Protein AF-A0A2V9XNX3-F1 (afdb_monomer)

Mean predicted aligned error: 4.67 Å

pLDDT: mean 88.29, std 11.3, range [36.91, 97.62]

Foldseek 3Di:
DAQDPVVQVLCCVLVVVVVDDDDDDNALQVVLVCCQVPVDQEEEAEPDNDDPPVSVVSSCVSCVPHHYHYDDPCLVVDDSVVSSVVVVVVVVVSSVVVVPPDD

Structure (mmCIF, N/CA/C/O backbone):
data_AF-A0A2V9XNX3-F1
#
_entry.id   AF-A0A2V9XNX3-F1
#
loop_
_atom_site.group_PDB
_atom_site.id
_atom_site.type_symbol
_atom_site.label_atom_id
_atom_site.label_alt_id
_atom_site.label_comp_id
_atom_site.label_asym_id
_atom_site.label_entity_id
_atom_site.label_seq_id
_atom_site.pdbx_PDB_ins_code
_atom_site.Cartn_x
_atom_site.Cartn_y
_atom_site.Cartn_z
_atom_site.occupancy
_atom_site.B_iso_or_equiv
_atom_site.auth_seq_id
_atom_site.auth_comp_id
_atom_site.auth_asym_id
_atom_site.auth_atom_id
_atom_site.pdbx_PDB_model_num
ATOM 1 N N . MET A 1 1 ? -1.390 1.287 -3.966 1.00 88.62 1 MET A N 1
ATOM 2 C CA . MET A 1 1 ? -1.464 1.640 -5.395 1.00 88.62 1 MET A CA 1
ATOM 3 C C . MET A 1 1 ? -0.061 1.601 -5.942 1.00 88.62 1 MET A C 1
ATOM 5 O O . MET A 1 1 ? 0.805 2.189 -5.315 1.00 88.62 1 MET A O 1
ATOM 9 N N . ASP A 1 2 ? 0.161 0.914 -7.051 1.00 90.62 2 ASP A N 1
ATOM 10 C CA . ASP A 1 2 ? 1.453 0.814 -7.737 1.00 90.62 2 ASP A CA 1
ATOM 11 C C . ASP A 1 2 ? 1.181 0.417 -9.197 1.00 90.62 2 ASP A C 1
ATOM 13 O O . ASP A 1 2 ? 0.134 -0.166 -9.480 1.00 90.62 2 ASP A O 1
ATOM 17 N N . GLN A 1 3 ? 2.079 0.735 -10.125 1.00 89.12 3 GLN A N 1
ATOM 18 C CA . GLN A 1 3 ? 1.945 0.296 -11.517 1.00 89.12 3 GLN A CA 1
ATOM 19 C C . GLN A 1 3 ? 2.371 -1.164 -11.716 1.00 89.12 3 GLN A C 1
ATOM 21 O O . GLN A 1 3 ? 1.899 -1.817 -12.645 1.00 89.12 3 GLN A O 1
ATOM 26 N N . SER A 1 4 ? 3.248 -1.686 -10.857 1.00 91.44 4 SER A N 1
ATOM 27 C CA . SER A 1 4 ? 3.703 -3.069 -10.921 1.00 91.44 4 SER A CA 1
ATOM 28 C C . SER A 1 4 ? 2.643 -4.016 -10.362 1.00 91.44 4 SER A C 1
ATOM 30 O O . SER A 1 4 ? 2.308 -3.985 -9.175 1.00 91.44 4 SER A O 1
ATOM 32 N N . ALA A 1 5 ? 2.133 -4.898 -11.224 1.00 92.19 5 ALA A N 1
ATOM 33 C CA . ALA A 1 5 ? 1.194 -5.944 -10.830 1.00 92.19 5 ALA A CA 1
ATOM 34 C C . ALA A 1 5 ? 1.803 -6.899 -9.789 1.00 92.19 5 ALA A C 1
ATOM 36 O O . ALA A 1 5 ? 1.102 -7.308 -8.865 1.00 92.19 5 ALA A O 1
ATOM 37 N N . ASP A 1 6 ? 3.103 -7.188 -9.894 1.00 93.69 6 ASP A N 1
ATOM 38 C CA . ASP A 1 6 ? 3.818 -8.056 -8.955 1.00 93.69 6 ASP A CA 1
ATOM 39 C C . ASP A 1 6 ? 3.924 -7.412 -7.572 1.00 93.69 6 ASP A C 1
ATOM 41 O O . ASP A 1 6 ? 3.633 -8.057 -6.565 1.00 93.69 6 ASP A O 1
ATOM 45 N N . VAL A 1 7 ? 4.248 -6.113 -7.516 1.00 94.38 7 VAL A N 1
ATOM 46 C CA . VAL A 1 7 ? 4.258 -5.357 -6.254 1.00 94.38 7 VAL A CA 1
ATOM 47 C C . VAL A 1 7 ? 2.859 -5.344 -5.645 1.00 94.38 7 VAL A C 1
ATOM 49 O O . VAL A 1 7 ? 2.703 -5.637 -4.463 1.00 94.38 7 VAL A O 1
ATOM 52 N N . LEU A 1 8 ? 1.816 -5.071 -6.434 1.00 95.25 8 LEU A N 1
ATOM 53 C CA . LEU A 1 8 ? 0.440 -5.096 -5.933 1.00 95.25 8 LEU A CA 1
ATOM 54 C C . LEU A 1 8 ? 0.035 -6.474 -5.391 1.00 95.25 8 LEU A C 1
ATOM 56 O O . LEU A 1 8 ? -0.580 -6.546 -4.325 1.00 95.25 8 LEU A O 1
ATOM 60 N N . ALA A 1 9 ? 0.377 -7.555 -6.095 1.00 96.06 9 ALA A N 1
ATOM 61 C CA . ALA A 1 9 ? 0.089 -8.915 -5.656 1.00 96.06 9 ALA A CA 1
ATOM 62 C C . ALA A 1 9 ? 0.820 -9.239 -4.347 1.00 96.06 9 ALA A C 1
ATOM 64 O O . ALA A 1 9 ? 0.183 -9.668 -3.385 1.00 96.06 9 ALA A O 1
ATOM 65 N N . TYR A 1 10 ? 2.121 -8.948 -4.282 1.00 96.00 10 TYR A N 1
ATOM 66 C CA . TYR A 1 10 ? 2.936 -9.125 -3.084 1.00 96.00 10 TYR A CA 1
ATOM 67 C C . TYR A 1 10 ? 2.355 -8.372 -1.880 1.00 96.00 10 TYR A C 1
ATOM 69 O O . TYR A 1 10 ? 2.120 -8.972 -0.832 1.00 96.00 10 TYR A O 1
ATOM 77 N N . LEU A 1 11 ? 2.046 -7.079 -2.037 1.00 96.81 11 LEU A N 1
ATOM 78 C CA . LEU A 1 11 ? 1.471 -6.255 -0.970 1.00 96.81 11 LEU A CA 1
ATOM 79 C C . LEU A 1 11 ? 0.137 -6.811 -0.479 1.00 96.81 11 LEU A C 1
ATOM 81 O O . LEU A 1 11 ? -0.126 -6.829 0.723 1.00 96.81 11 LEU A O 1
ATOM 85 N N . ARG A 1 12 ? -0.716 -7.261 -1.403 1.00 96.88 12 ARG A N 1
ATOM 86 C CA . ARG A 1 12 ? -2.020 -7.824 -1.062 1.00 96.88 12 ARG A CA 1
ATOM 87 C C . ARG A 1 12 ? -1.872 -9.084 -0.217 1.00 96.88 12 ARG A C 1
ATOM 89 O O . ARG A 1 12 ? -2.552 -9.182 0.801 1.00 96.88 12 ARG A O 1
ATOM 96 N N . GLU A 1 13 ? -1.011 -10.019 -0.615 1.00 97.50 13 GLU A N 1
ATOM 97 C CA . GLU A 1 13 ? -0.802 -11.259 0.141 1.00 97.50 13 GLU A CA 1
ATOM 98 C C . GLU A 1 13 ? -0.139 -10.987 1.495 1.00 97.50 13 GLU A C 1
ATOM 100 O O . GLU A 1 13 ? -0.623 -11.470 2.518 1.00 97.50 13 GLU A O 1
ATOM 105 N N . LEU A 1 14 ? 0.899 -10.145 1.526 1.00 97.56 14 LEU A N 1
ATOM 106 C CA . LEU 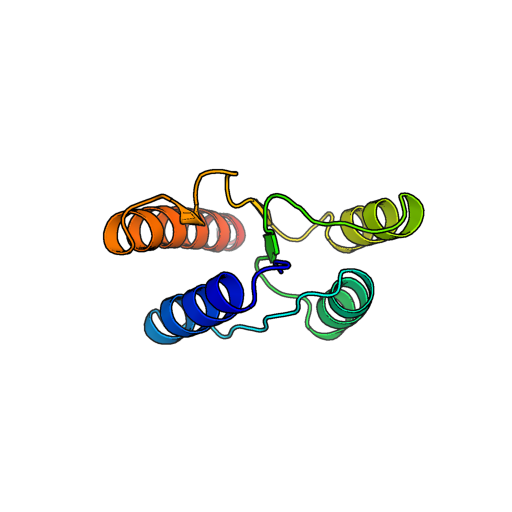A 1 14 ? 1.596 -9.762 2.754 1.00 97.56 14 LEU A CA 1
ATOM 107 C C . LEU A 1 14 ? 0.637 -9.160 3.790 1.00 97.56 14 LEU A C 1
ATOM 109 O O . LEU A 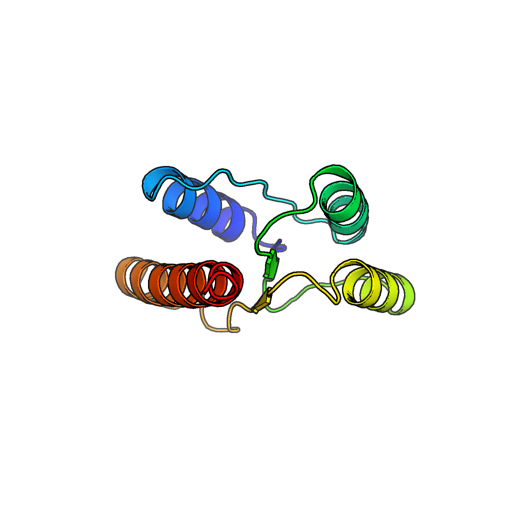1 14 ? 0.577 -9.601 4.938 1.00 97.56 14 LEU A O 1
ATOM 113 N N . LEU A 1 15 ? -0.129 -8.146 3.388 1.00 97.62 15 LEU A N 1
ATOM 114 C CA . LEU A 1 15 ? -0.990 -7.403 4.304 1.00 97.62 15 LEU A CA 1
ATOM 115 C C . LEU A 1 15 ? -2.224 -8.214 4.716 1.00 97.62 15 LEU A C 1
ATOM 117 O O . LEU A 1 15 ? -2.636 -8.137 5.873 1.00 97.62 15 LEU A O 1
ATOM 121 N N . ARG A 1 16 ? -2.783 -9.039 3.820 1.00 97.25 16 ARG A N 1
ATOM 122 C CA . ARG A 1 16 ? -3.848 -9.986 4.188 1.00 97.25 16 ARG A CA 1
ATOM 123 C C . ARG A 1 16 ? -3.351 -11.043 5.165 1.00 97.25 16 ARG A C 1
ATOM 125 O O . ARG A 1 16 ? -4.044 -11.323 6.138 1.00 97.25 16 ARG A O 1
ATOM 132 N N . GLY A 1 17 ? -2.150 -11.582 4.948 1.00 97.38 17 GLY A N 1
ATOM 133 C CA . GLY A 1 17 ? -1.506 -12.514 5.876 1.00 97.38 17 GLY A CA 1
ATOM 134 C C . GLY A 1 17 ? -1.284 -11.909 7.266 1.00 97.38 17 GLY A C 1
ATOM 135 O O . GLY A 1 17 ? -1.366 -12.616 8.265 1.00 97.38 17 GLY A O 1
ATOM 136 N N . ALA A 1 18 ? -1.088 -10.590 7.342 1.00 96.19 18 ALA A N 1
ATOM 137 C CA . ALA A 1 18 ? -0.999 -9.839 8.594 1.00 96.19 18 ALA A CA 1
ATOM 138 C C . ALA A 1 18 ? -2.364 -9.426 9.194 1.00 96.19 18 ALA A C 1
ATOM 140 O O . ALA A 1 18 ? -2.390 -8.762 10.230 1.00 96.19 18 ALA A O 1
ATOM 141 N N . GLY A 1 19 ? -3.489 -9.809 8.577 1.00 96.62 19 GLY A N 1
ATOM 142 C CA . GLY A 1 19 ? -4.843 -9.562 9.087 1.00 96.62 19 GLY A CA 1
ATOM 143 C C . GLY A 1 19 ? -5.500 -8.257 8.625 1.00 96.62 19 GLY A C 1
ATOM 144 O O . GLY A 1 19 ? -6.575 -7.913 9.115 1.00 96.62 19 GLY A O 1
ATOM 145 N N . TYR A 1 20 ? -4.901 -7.524 7.684 1.00 96.06 20 TYR A N 1
ATOM 146 C CA . TYR A 1 20 ? -5.492 -6.297 7.148 1.00 96.06 20 TYR A CA 1
ATOM 147 C C . TYR A 1 20 ? -6.486 -6.587 6.016 1.00 96.06 20 TYR A C 1
ATOM 149 O O . TYR A 1 20 ? -6.277 -7.468 5.179 1.00 96.06 20 TYR A O 1
ATOM 157 N N . ASN A 1 21 ? -7.549 -5.780 5.932 1.00 94.00 21 ASN A N 1
ATOM 158 C CA . ASN A 1 21 ? -8.384 -5.723 4.734 1.00 94.00 21 ASN A CA 1
ATOM 159 C C . ASN A 1 21 ? -7.726 -4.809 3.692 1.00 94.00 21 ASN A C 1
ATOM 161 O O . ASN A 1 21 ? -7.433 -3.649 3.980 1.00 94.00 21 ASN A O 1
ATOM 165 N N . VAL A 1 22 ? -7.493 -5.327 2.486 1.00 94.19 22 VAL A N 1
ATOM 166 C CA . VAL A 1 22 ? -6.632 -4.678 1.488 1.00 94.19 22 VAL A CA 1
ATOM 167 C C . VAL A 1 22 ? -7.341 -4.582 0.149 1.00 94.19 22 VAL A C 1
ATOM 169 O O . VAL A 1 22 ? -7.851 -5.578 -0.373 1.00 94.19 22 VAL A O 1
ATOM 172 N N . LEU A 1 23 ? -7.288 -3.383 -0.430 1.00 93.38 23 LEU A N 1
ATOM 173 C CA . LEU A 1 23 ? -7.680 -3.093 -1.803 1.00 93.38 23 LEU A CA 1
ATOM 174 C C . LEU A 1 23 ? -6.455 -2.582 -2.566 1.00 93.38 23 LEU A C 1
ATOM 176 O O . LEU A 1 23 ? -5.763 -1.672 -2.112 1.00 93.38 23 LEU A O 1
ATOM 180 N N . THR A 1 24 ? -6.198 -3.157 -3.736 1.00 92.62 24 THR A N 1
ATOM 181 C CA . THR A 1 24 ? -5.090 -2.776 -4.620 1.00 92.62 24 THR A CA 1
ATOM 182 C C . THR A 1 24 ? -5.628 -2.281 -5.953 1.00 92.62 24 THR A C 1
ATOM 184 O O . THR A 1 24 ? -6.552 -2.877 -6.500 1.00 92.62 24 THR A O 1
ATOM 187 N N . ASN A 1 25 ? -5.036 -1.218 -6.494 1.00 89.00 25 ASN A N 1
ATOM 188 C CA . ASN A 1 25 ? -5.340 -0.693 -7.823 1.00 89.00 25 ASN A CA 1
ATOM 189 C C . ASN A 1 25 ? -4.057 -0.084 -8.430 1.00 89.00 25 ASN A C 1
ATOM 191 O O . ASN A 1 25 ? -3.176 0.363 -7.688 1.00 89.00 25 ASN A O 1
ATOM 195 N N . SER A 1 26 ? -3.940 -0.107 -9.755 1.00 89.00 26 SER A N 1
ATOM 196 C CA . SER A 1 26 ? -2.825 0.449 -10.531 1.00 89.00 26 SER A CA 1
ATOM 197 C C . SER A 1 26 ? -3.162 1.757 -11.252 1.00 89.00 26 SER A C 1
ATOM 199 O O . SER A 1 26 ? -2.272 2.407 -11.796 1.00 89.00 26 SER A O 1
ATOM 201 N N . ASN A 1 27 ? -4.427 2.184 -11.231 1.00 88.12 27 ASN A N 1
ATOM 202 C CA . ASN A 1 27 ? -4.905 3.408 -11.860 1.00 88.12 27 ASN A CA 1
ATOM 203 C C . ASN A 1 27 ? -5.263 4.469 -10.810 1.00 88.12 27 ASN A C 1
ATOM 205 O O . ASN A 1 27 ? -6.173 4.271 -10.009 1.00 88.12 27 ASN A O 1
ATOM 209 N N . LEU A 1 28 ? -4.598 5.631 -10.858 1.00 86.44 28 LEU A N 1
ATOM 210 C CA . LEU A 1 28 ? -4.782 6.701 -9.868 1.00 86.44 28 LEU A CA 1
ATOM 211 C C . LEU A 1 28 ? -6.187 7.333 -9.879 1.00 86.44 28 LEU A C 1
ATOM 213 O O . LEU A 1 28 ? -6.663 7.802 -8.844 1.00 86.44 28 LEU A O 1
ATOM 217 N N . HIS A 1 29 ? -6.862 7.368 -11.028 1.00 86.25 29 HIS A N 1
ATOM 218 C CA . HIS A 1 29 ? -8.233 7.871 -11.108 1.00 86.25 29 HIS A CA 1
ATOM 219 C C . HIS A 1 29 ? -9.198 6.933 -10.375 1.00 86.25 29 HIS A C 1
ATOM 221 O O . HIS A 1 29 ? -9.973 7.373 -9.526 1.00 86.25 29 HIS A O 1
ATOM 227 N N . ASP A 1 30 ? -9.085 5.632 -10.618 1.00 88.06 30 ASP A N 1
ATOM 228 C CA . ASP A 1 30 ? -9.901 4.637 -9.925 1.00 88.06 30 ASP A CA 1
ATOM 229 C C . ASP A 1 30 ? -9.544 4.571 -8.433 1.00 88.06 30 ASP A C 1
ATOM 231 O O . ASP A 1 30 ? -10.422 4.424 -7.581 1.00 88.06 30 ASP A O 1
ATOM 235 N N . SER A 1 31 ? -8.265 4.763 -8.092 1.00 86.88 31 SER A N 1
ATOM 236 C CA . SER A 1 31 ? -7.803 4.939 -6.715 1.00 86.88 31 SER A CA 1
ATOM 237 C C . SER A 1 31 ? -8.529 6.071 -6.000 1.00 86.88 31 SER A C 1
ATOM 239 O O . SER A 1 31 ? -8.936 5.899 -4.856 1.00 86.88 31 SER A O 1
ATOM 241 N N . LEU A 1 32 ? -8.714 7.218 -6.660 1.00 86.75 32 LEU A N 1
ATOM 242 C CA . LEU A 1 32 ? -9.444 8.354 -6.099 1.00 86.75 32 LEU A CA 1
ATOM 243 C C . LEU A 1 32 ? -10.909 7.996 -5.807 1.00 86.75 32 LEU A C 1
ATOM 245 O O . LEU A 1 32 ? -11.426 8.347 -4.743 1.00 86.75 32 LEU A O 1
ATOM 249 N N . ILE A 1 33 ? -11.573 7.296 -6.729 1.00 88.69 33 ILE A N 1
ATOM 250 C CA . ILE A 1 33 ? -12.962 6.848 -6.553 1.00 88.69 33 ILE A CA 1
ATOM 251 C C . ILE A 1 33 ? -13.055 5.886 -5.364 1.00 88.69 33 ILE A C 1
ATOM 253 O O . ILE A 1 33 ? -13.873 6.092 -4.465 1.00 88.69 33 ILE A O 1
ATOM 257 N N . LEU A 1 34 ? -12.177 4.881 -5.322 1.00 88.62 34 LEU A N 1
ATOM 258 C CA . LEU A 1 34 ? -12.132 3.898 -4.243 1.00 88.62 34 LEU A CA 1
ATOM 259 C C . LEU A 1 34 ? -11.860 4.559 -2.892 1.00 88.62 34 LEU A C 1
ATOM 261 O O . LEU A 1 34 ? -12.616 4.316 -1.959 1.00 88.62 34 LEU A O 1
ATOM 265 N N . SER A 1 35 ? -10.860 5.439 -2.786 1.00 87.50 35 SER A N 1
ATOM 266 C CA . SER A 1 35 ? -10.534 6.131 -1.532 1.00 87.50 35 SER A CA 1
ATOM 267 C C . SER A 1 35 ? -11.725 6.911 -0.972 1.00 87.50 35 SER A C 1
ATOM 269 O O . SER A 1 35 ? -11.961 6.899 0.235 1.00 87.50 35 SER A O 1
ATOM 271 N N . ARG A 1 36 ? -12.515 7.560 -1.837 1.00 86.69 36 ARG A N 1
ATOM 272 C CA . ARG A 1 36 ? -13.724 8.289 -1.424 1.00 86.69 36 ARG A CA 1
ATOM 273 C C . ARG A 1 36 ? -14.842 7.360 -0.959 1.00 86.69 36 ARG A C 1
ATOM 275 O O . ARG A 1 36 ? -15.537 7.691 -0.000 1.00 86.69 36 ARG A O 1
ATOM 282 N N . ALA A 1 37 ? -15.018 6.228 -1.637 1.00 89.75 37 ALA A N 1
ATOM 283 C CA . ALA A 1 37 ? -16.072 5.265 -1.337 1.00 89.75 37 ALA A CA 1
ATOM 284 C C . ALA A 1 37 ? -15.778 4.438 -0.077 1.00 89.75 37 ALA A C 1
ATOM 286 O O 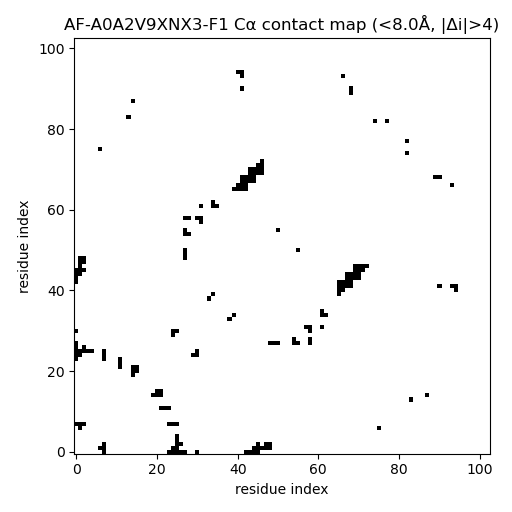. ALA A 1 37 ? -16.689 4.158 0.697 1.00 89.75 37 ALA A O 1
ATOM 287 N N . THR A 1 38 ? -14.519 4.051 0.134 1.00 89.94 38 THR A N 1
ATOM 288 C CA . THR A 1 38 ? -14.136 3.103 1.189 1.00 89.94 38 THR A CA 1
ATOM 289 C C . THR A 1 38 ? -13.530 3.765 2.417 1.00 89.94 38 THR A C 1
ATOM 291 O O . THR A 1 38 ? -13.521 3.137 3.471 1.00 89.94 38 THR A O 1
ATOM 294 N N . ARG A 1 39 ? -13.054 5.016 2.304 1.00 88.50 39 ARG A N 1
ATOM 295 C CA . ARG A 1 39 ? -12.394 5.777 3.381 1.00 88.50 39 ARG A CA 1
ATOM 296 C C . ARG A 1 39 ? -11.342 4.932 4.118 1.00 88.50 39 ARG A C 1
ATOM 298 O O . ARG A 1 39 ? -11.518 4.623 5.297 1.00 88.50 39 ARG A O 1
ATOM 305 N N . PRO A 1 40 ? -10.272 4.511 3.424 1.00 91.44 40 PRO A N 1
ATOM 306 C CA . PRO A 1 40 ? -9.280 3.624 4.011 1.00 91.44 40 PRO A CA 1
ATOM 307 C C . PRO A 1 40 ? -8.579 4.299 5.195 1.00 91.44 40 PRO A C 1
ATOM 309 O O . PRO A 1 40 ? -8.336 5.502 5.172 1.00 91.44 40 PRO A O 1
ATOM 312 N N . GLY A 1 41 ? -8.211 3.507 6.205 1.00 92.56 41 GLY A N 1
ATOM 313 C CA . GLY A 1 41 ? -7.425 3.993 7.346 1.00 92.56 41 GLY A CA 1
ATOM 314 C C . GLY A 1 41 ? -5.947 4.238 7.022 1.00 92.56 41 GLY A C 1
ATOM 315 O O . GLY A 1 41 ? -5.248 4.851 7.812 1.00 92.56 41 GLY A O 1
ATOM 316 N N . LEU A 1 42 ? -5.454 3.757 5.877 1.00 94.50 42 LEU A N 1
ATOM 317 C CA . LEU A 1 42 ? -4.079 3.954 5.420 1.00 94.50 42 LEU A CA 1
ATOM 318 C C . LEU A 1 42 ? -4.006 3.785 3.902 1.00 94.50 42 LEU A C 1
ATOM 320 O O . LEU A 1 42 ? -4.655 2.900 3.339 1.00 94.50 42 LEU A O 1
ATOM 324 N N . LEU A 1 43 ? -3.176 4.591 3.248 1.00 93.88 43 LEU A N 1
ATOM 325 C CA . LEU A 1 43 ? -2.812 4.416 1.846 1.00 93.88 43 LEU A CA 1
ATOM 326 C C . LEU A 1 43 ? -1.350 4.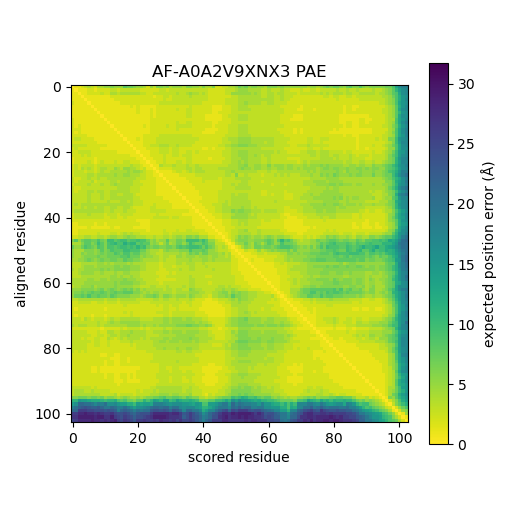007 1.723 1.00 93.88 43 LEU A C 1
ATOM 328 O O . LEU A 1 43 ? -0.485 4.551 2.400 1.00 93.88 43 LEU A O 1
ATOM 332 N N . ILE A 1 44 ? -1.077 3.078 0.810 1.00 94.62 44 ILE A N 1
ATOM 333 C CA . ILE A 1 44 ? 0.284 2.711 0.411 1.00 94.62 44 ILE A CA 1
ATOM 334 C C . ILE A 1 44 ? 0.461 3.111 -1.048 1.00 94.62 44 ILE A C 1
ATOM 336 O O . ILE A 1 44 ? -0.336 2.689 -1.897 1.00 94.62 44 ILE A O 1
ATOM 340 N N . LEU A 1 45 ? 1.466 3.932 -1.338 1.00 92.19 45 LEU A N 1
ATOM 341 C CA . LEU A 1 45 ? 1.721 4.493 -2.663 1.00 92.19 45 LEU A CA 1
ATOM 342 C C . LEU A 1 45 ? 3.082 4.042 -3.183 1.00 92.19 45 LEU A C 1
ATOM 344 O O . LEU A 1 45 ? 4.090 4.214 -2.512 1.00 92.19 45 LEU A O 1
ATOM 348 N N . GLY A 1 46 ? 3.098 3.486 -4.389 1.00 91.56 46 GLY A N 1
ATOM 349 C CA . GLY A 1 46 ? 4.313 3.217 -5.142 1.00 91.56 46 GLY A CA 1
ATOM 350 C C . GLY A 1 46 ? 5.050 4.499 -5.538 1.00 91.56 46 GLY A C 1
ATOM 351 O O . GLY A 1 46 ? 4.416 5.551 -5.657 1.00 91.56 46 GLY A O 1
ATOM 352 N N . PRO A 1 47 ? 6.359 4.425 -5.820 1.00 85.62 47 PRO A N 1
ATOM 353 C CA . PRO A 1 47 ? 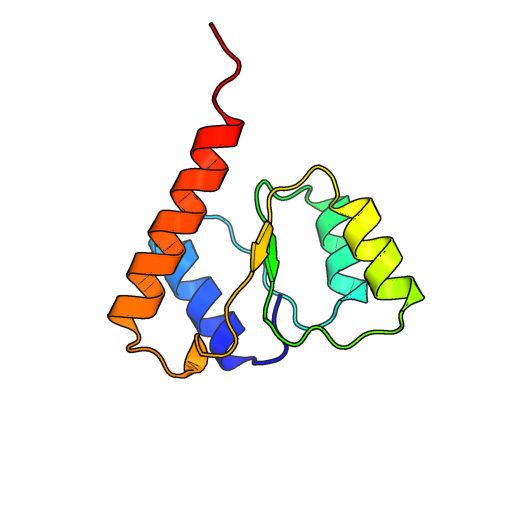7.183 5.601 -6.109 1.00 85.62 47 PRO A CA 1
ATOM 354 C C . PRO A 1 47 ? 6.836 6.285 -7.440 1.00 85.62 47 PRO A C 1
ATOM 356 O O . PRO A 1 47 ? 7.063 7.478 -7.620 1.00 85.62 47 PRO A O 1
ATOM 359 N N . ASN A 1 48 ? 6.264 5.539 -8.387 1.00 79.06 48 ASN A N 1
ATOM 360 C CA . ASN A 1 48 ? 6.030 5.998 -9.752 1.00 79.06 48 ASN A CA 1
ATOM 361 C C . ASN A 1 48 ? 4.531 6.083 -10.047 1.00 79.06 48 ASN A C 1
ATOM 363 O O . ASN A 1 48 ? 4.010 5.311 -10.843 1.00 79.06 48 ASN A O 1
ATOM 367 N N . LEU A 1 49 ? 3.798 7.001 -9.418 1.00 77.19 49 LEU A N 1
ATOM 368 C CA . LEU A 1 49 ? 2.388 7.233 -9.761 1.00 77.19 49 LEU A CA 1
ATOM 369 C C . LEU A 1 49 ? 2.272 8.190 -10.955 1.00 77.19 49 LEU A C 1
ATOM 371 O O . LEU A 1 49 ? 2.274 9.412 -10.797 1.00 77.19 49 LEU A O 1
ATOM 375 N N . MET A 1 50 ? 2.137 7.638 -12.161 1.00 75.38 50 MET A N 1
ATOM 376 C CA . MET A 1 50 ? 1.964 8.427 -13.383 1.00 75.38 50 MET A CA 1
ATOM 377 C C . MET A 1 50 ? 0.488 8.777 -13.589 1.00 75.38 50 MET A C 1
ATOM 379 O O . MET A 1 50 ? -0.354 7.903 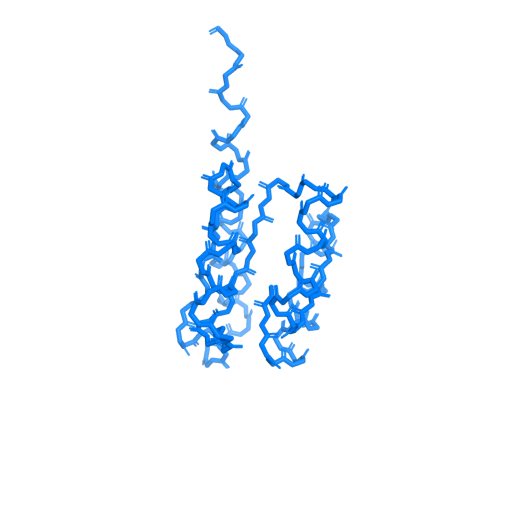-13.778 1.00 75.38 50 MET A O 1
ATOM 383 N N . ALA A 1 51 ? 0.169 10.070 -13.557 1.00 81.00 51 ALA A N 1
ATOM 384 C CA . ALA A 1 51 ? -1.143 10.606 -13.908 1.00 81.00 51 ALA A CA 1
ATOM 385 C C . ALA A 1 51 ? -1.010 12.076 -14.323 1.00 81.00 51 ALA A C 1
ATOM 387 O O . ALA A 1 51 ? 0.029 12.700 -14.101 1.00 81.00 51 ALA A O 1
ATOM 388 N N . SER A 1 52 ? -2.069 12.655 -14.895 1.00 84.25 52 SER A N 1
ATOM 389 C CA . SER A 1 52 ? -2.077 14.094 -15.172 1.00 84.25 52 SER A CA 1
ATOM 390 C C . SER A 1 52 ? -1.905 14.904 -13.872 1.00 84.25 52 SER A C 1
ATOM 392 O O . SER A 1 52 ? -2.409 14.482 -12.823 1.00 84.25 52 SER A O 1
ATOM 394 N N . PRO A 1 53 ? -1.263 16.090 -13.915 1.00 84.50 53 PRO A N 1
ATOM 395 C CA . PRO A 1 53 ? -1.042 16.914 -12.722 1.00 84.50 53 PRO A CA 1
ATOM 396 C C . PRO A 1 53 ? -2.328 17.207 -11.935 1.00 84.50 53 PRO A C 1
ATOM 398 O O . PRO A 1 53 ? -2.342 17.131 -10.706 1.00 84.50 53 PRO A O 1
ATOM 401 N N . GLY A 1 54 ? -3.437 17.460 -12.641 1.00 86.56 54 GLY A N 1
ATOM 402 C CA . GLY A 1 54 ? -4.748 17.678 -12.024 1.00 86.56 54 GLY A CA 1
ATOM 403 C C . GLY A 1 54 ? -5.266 16.456 -11.258 1.00 86.56 54 GLY A C 1
ATOM 404 O O . GLY A 1 54 ? -5.784 16.601 -10.153 1.00 86.56 54 GLY A O 1
ATOM 405 N N . THR A 1 55 ? -5.064 15.244 -11.787 1.00 84.06 55 THR A N 1
ATOM 406 C CA . THR A 1 55 ? -5.461 1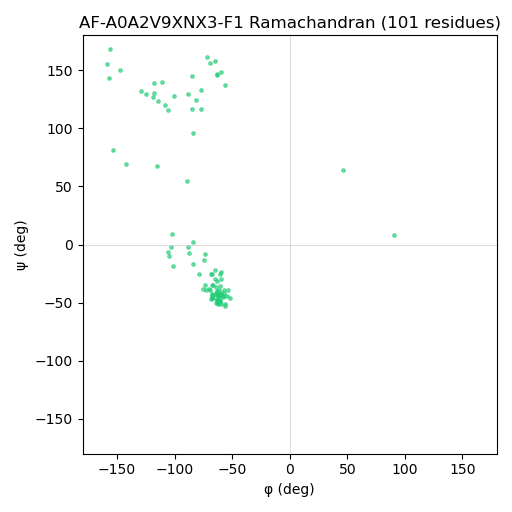3.996 -11.109 1.00 84.06 55 THR A CA 1
ATOM 407 C C . THR A 1 55 ? -4.625 13.761 -9.857 1.00 84.06 55 THR A C 1
ATOM 409 O O . THR A 1 55 ? -5.173 13.429 -8.809 1.00 84.06 55 THR A O 1
ATOM 412 N N . GLN A 1 56 ? -3.311 13.991 -9.929 1.00 84.06 56 GLN A N 1
ATOM 413 C CA . GLN A 1 56 ? -2.434 13.863 -8.765 1.00 84.06 56 GLN A CA 1
ATOM 414 C C . GLN A 1 56 ? -2.799 14.866 -7.662 1.00 84.06 56 GLN A C 1
ATOM 416 O O . GLN A 1 56 ? -2.848 14.504 -6.487 1.00 84.06 56 GLN A O 1
ATOM 421 N N . GLN A 1 57 ? -3.096 16.118 -8.024 1.00 86.69 57 GLN A N 1
ATOM 422 C CA . GLN A 1 57 ? -3.541 17.131 -7.066 1.00 86.69 57 GLN A CA 1
ATOM 423 C C . GLN A 1 57 ? -4.881 16.753 -6.424 1.00 86.69 57 GLN A C 1
ATOM 425 O O . GLN A 1 57 ? -5.003 16.808 -5.201 1.00 86.69 57 GLN A O 1
ATOM 430 N N . ALA A 1 58 ? -5.864 16.329 -7.223 1.00 86.12 58 ALA A N 1
ATOM 431 C CA . ALA A 1 58 ? -7.165 15.894 -6.720 1.00 86.12 58 ALA A CA 1
ATOM 432 C C . ALA A 1 58 ? -7.047 14.676 -5.793 1.00 86.12 58 ALA A C 1
ATOM 434 O O . ALA A 1 58 ? -7.719 14.621 -4.763 1.00 86.12 58 ALA A O 1
ATOM 435 N N . PHE A 1 59 ? -6.167 13.728 -6.129 1.00 84.38 59 PHE A N 1
ATOM 436 C CA . PHE A 1 59 ? -5.872 12.571 -5.293 1.00 84.38 59 PHE A CA 1
ATOM 437 C C . PHE A 1 59 ? -5.269 12.981 -3.949 1.00 84.38 59 PHE A C 1
ATOM 439 O O . PHE A 1 59 ? -5.810 12.608 -2.909 1.00 84.38 59 PHE A O 1
ATOM 446 N N . ARG A 1 60 ? -4.220 13.816 -3.955 1.00 84.50 60 ARG A N 1
ATOM 447 C CA . ARG A 1 60 ? -3.610 14.337 -2.721 1.00 84.50 60 ARG A CA 1
ATOM 448 C C . ARG A 1 60 ? -4.622 15.082 -1.854 1.00 84.50 60 ARG A C 1
ATOM 450 O O . ARG A 1 60 ? -4.678 14.843 -0.657 1.00 84.50 60 ARG A O 1
ATOM 457 N N . ALA A 1 61 ? -5.454 15.933 -2.454 1.00 86.25 61 ALA A N 1
ATOM 458 C CA . ALA A 1 61 ? -6.484 16.670 -1.725 1.00 86.25 61 ALA A CA 1
ATOM 459 C C . ALA A 1 61 ? -7.535 15.737 -1.100 1.00 86.25 61 ALA A C 1
ATOM 461 O O . ALA A 1 61 ? -7.898 15.905 0.060 1.00 86.25 61 ALA A O 1
ATOM 462 N N . ALA A 1 62 ? -8.001 14.728 -1.842 1.00 82.50 62 ALA A N 1
ATOM 463 C CA . ALA A 1 62 ? -8.979 13.763 -1.338 1.00 82.50 62 ALA A CA 1
ATOM 464 C C . ALA A 1 62 ? -8.421 12.852 -0.236 1.00 82.50 62 ALA A C 1
ATOM 466 O O . ALA A 1 62 ? -9.189 12.345 0.577 1.00 82.50 62 ALA A O 1
ATOM 467 N N . CYS A 1 63 ? -7.105 12.651 -0.215 1.00 82.06 63 CYS A N 1
ATOM 468 C CA . CYS A 1 63 ? -6.421 11.804 0.754 1.00 82.06 63 CYS A CA 1
ATOM 469 C C . CYS A 1 63 ? -5.723 12.608 1.861 1.00 82.06 63 CYS A C 1
ATOM 471 O O . CYS A 1 63 ? -4.996 12.020 2.649 1.00 82.06 63 CYS A O 1
ATOM 473 N N . ALA A 1 64 ? -5.940 13.926 1.950 1.00 84.56 64 ALA A N 1
ATOM 474 C CA . ALA A 1 64 ? -5.186 14.813 2.842 1.00 84.56 64 ALA A CA 1
ATOM 475 C C . ALA A 1 64 ? -5.288 14.445 4.334 1.00 84.56 64 ALA A C 1
ATOM 477 O O . ALA A 1 64 ? -4.415 14.803 5.118 1.00 84.56 64 ALA A O 1
ATOM 478 N N . THR A 1 65 ? -6.347 13.738 4.730 1.00 83.50 65 THR A N 1
ATOM 479 C CA . THR A 1 65 ? -6.583 13.292 6.112 1.00 83.50 65 THR A CA 1
ATOM 480 C C . THR A 1 65 ? -6.272 11.812 6.335 1.00 83.50 65 THR A C 1
ATOM 482 O O . THR A 1 65 ? -6.450 11.316 7.445 1.00 83.50 65 THR A O 1
ATOM 485 N N . VAL A 1 66 ? -5.871 11.085 5.289 1.00 89.38 66 VAL A N 1
ATOM 486 C CA . VAL A 1 66 ? -5.551 9.657 5.358 1.00 89.38 66 VAL A CA 1
ATOM 487 C C . VAL A 1 66 ? -4.032 9.522 5.425 1.00 89.38 66 VAL A C 1
ATOM 489 O O . VAL A 1 66 ? -3.348 10.098 4.579 1.00 89.38 66 VAL A O 1
ATOM 492 N N . PRO A 1 67 ? -3.473 8.783 6.396 1.00 91.12 67 PRO A N 1
ATOM 493 C CA . PRO A 1 67 ? -2.037 8.581 6.460 1.00 91.12 67 PRO A CA 1
ATOM 494 C C . PRO A 1 67 ? -1.558 7.833 5.216 1.00 91.12 67 PRO A C 1
ATOM 496 O O . PRO A 1 67 ? -2.252 6.971 4.664 1.00 91.12 67 PRO A O 1
ATOM 499 N N . VAL A 1 68 ? -0.351 8.176 4.779 1.00 90.50 68 VAL A N 1
ATOM 500 C CA . VAL A 1 68 ? 0.251 7.643 3.562 1.00 90.50 68 VAL A CA 1
ATOM 501 C C . VAL A 1 68 ? 1.604 7.036 3.899 1.00 90.50 68 VAL A C 1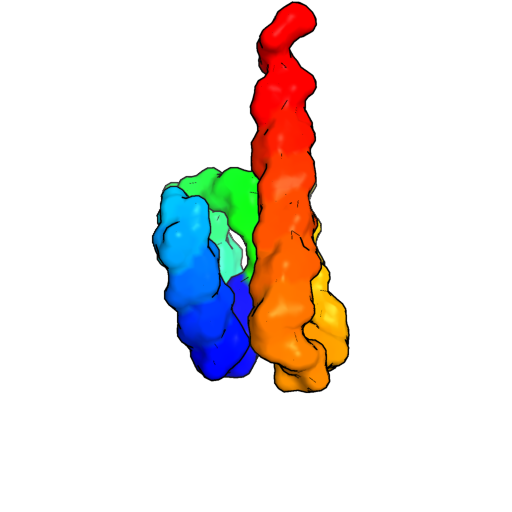
ATOM 503 O O . VAL A 1 68 ? 2.442 7.686 4.514 1.00 90.50 68 VAL A O 1
ATOM 506 N N . VAL A 1 69 ? 1.825 5.803 3.451 1.00 94.00 69 VAL A N 1
ATOM 507 C CA . VAL A 1 69 ? 3.146 5.175 3.387 1.00 94.00 69 VAL A CA 1
ATOM 508 C C . VAL A 1 69 ? 3.587 5.154 1.930 1.00 94.00 69 VAL A C 1
ATOM 510 O O . VAL A 1 69 ? 2.969 4.496 1.092 1.00 94.00 69 VAL A O 1
ATOM 513 N N . GLU A 1 70 ? 4.659 5.872 1.624 1.00 92.56 70 GLU A N 1
ATOM 514 C CA . GLU A 1 70 ? 5.288 5.841 0.306 1.00 92.56 70 GLU A CA 1
ATOM 515 C C . GLU A 1 70 ? 6.326 4.715 0.257 1.00 92.56 70 GLU A C 1
ATOM 517 O O . GLU A 1 70 ? 7.169 4.572 1.150 1.00 92.56 70 GLU A O 1
ATOM 522 N N . LEU A 1 71 ? 6.244 3.882 -0.777 1.00 94.56 71 LEU A N 1
ATOM 523 C CA . LEU A 1 71 ? 7.265 2.896 -1.092 1.00 94.56 71 LEU A CA 1
ATOM 524 C C . LEU A 1 71 ? 8.435 3.615 -1.755 1.00 94.56 71 LEU A C 1
ATOM 526 O O . LEU A 1 71 ? 8.247 4.424 -2.664 1.00 94.56 71 LEU A O 1
ATOM 530 N N . GLY A 1 72 ? 9.645 3.307 -1.302 1.00 91.06 72 GLY A N 1
ATOM 531 C CA . GLY A 1 72 ? 10.851 3.844 -1.911 1.00 91.06 72 GLY A CA 1
ATOM 532 C C . GLY A 1 72 ? 11.134 3.220 -3.282 1.00 91.06 72 GLY A C 1
ATOM 533 O O . GLY A 1 72 ? 10.612 2.156 -3.627 1.00 91.06 72 GLY A O 1
ATOM 534 N N . ASN A 1 73 ? 11.970 3.891 -4.078 1.00 89.25 73 ASN A N 1
ATOM 535 C CA . ASN A 1 73 ? 12.346 3.437 -5.424 1.00 89.25 73 ASN A CA 1
ATOM 536 C C . ASN A 1 73 ? 13.038 2.068 -5.419 1.00 89.25 73 ASN A C 1
ATOM 538 O O . ASN A 1 73 ? 12.985 1.342 -6.410 1.00 89.25 73 ASN A O 1
ATOM 542 N N . GLU A 1 74 ? 13.675 1.712 -4.306 1.00 91.12 74 GLU A N 1
ATOM 543 C CA . GLU A 1 74 ? 14.394 0.453 -4.133 1.00 91.12 74 GLU A CA 1
ATOM 544 C C . GLU A 1 74 ? 13.512 -0.685 -3.612 1.00 91.12 74 GLU A C 1
ATOM 546 O O . GLU A 1 74 ? 14.003 -1.805 -3.508 1.00 91.12 74 GLU A O 1
ATOM 551 N N . PHE A 1 75 ? 12.224 -0.452 -3.322 1.00 93.12 75 PHE A N 1
ATOM 552 C CA . PHE A 1 75 ? 11.350 -1.449 -2.688 1.00 93.12 75 PHE A CA 1
ATOM 553 C C . PHE A 1 75 ? 11.370 -2.805 -3.408 1.00 93.12 75 PHE A C 1
ATOM 555 O O . PHE A 1 75 ? 11.549 -3.841 -2.775 1.00 93.12 75 PHE A O 1
ATOM 562 N N . SER A 1 76 ? 11.274 -2.794 -4.740 1.00 91.44 76 SER A N 1
ATOM 563 C CA . SER A 1 76 ? 11.289 -4.012 -5.564 1.00 91.44 76 SER A CA 1
ATOM 564 C C . SER A 1 76 ? 12.665 -4.678 -5.682 1.00 91.44 76 SER A C 1
ATOM 566 O O . SER A 1 76 ? 12.773 -5.749 -6.271 1.00 91.44 76 SER A O 1
ATOM 568 N N . THR A 1 77 ? 13.720 -4.033 -5.183 1.00 92.25 77 THR A N 1
ATOM 569 C CA . THR A 1 77 ? 15.104 -4.538 -5.206 1.00 92.25 77 THR A CA 1
ATOM 570 C C . THR A 1 77 ? 15.575 -5.049 -3.847 1.00 92.25 77 THR A C 1
ATOM 572 O O . THR A 1 77 ? 16.636 -5.663 -3.762 1.00 92.25 77 THR A O 1
ATOM 575 N N . LEU A 1 78 ? 14.800 -4.802 -2.789 1.00 93.50 78 LEU A N 1
ATOM 576 C CA . LEU A 1 78 ? 15.078 -5.322 -1.458 1.00 93.50 78 LEU A CA 1
ATOM 577 C C . LEU A 1 78 ? 14.863 -6.836 -1.409 1.00 93.50 78 LEU A C 1
ATOM 579 O O . LEU A 1 78 ? 14.064 -7.401 -2.158 1.00 93.50 78 LEU A O 1
ATOM 583 N N . ASP A 1 79 ? 15.532 -7.483 -0.454 1.00 95.81 79 ASP A N 1
ATOM 584 C CA . ASP A 1 79 ? 15.132 -8.824 -0.041 1.00 95.81 79 ASP A CA 1
ATOM 585 C C . ASP A 1 79 ? 13.659 -8.815 0.401 1.00 95.81 79 ASP A C 1
ATOM 587 O O . ASP A 1 79 ? 13.211 -7.913 1.116 1.00 95.81 79 ASP A O 1
ATOM 591 N N . ALA A 1 80 ? 12.900 -9.828 -0.016 1.00 92.00 80 ALA A N 1
ATOM 592 C CA . ALA A 1 80 ? 11.460 -9.874 0.210 1.00 92.00 80 ALA A CA 1
ATOM 593 C C . ALA A 1 80 ? 11.091 -9.931 1.704 1.00 92.00 80 ALA A C 1
ATOM 595 O O . ALA A 1 80 ? 10.040 -9.413 2.091 1.00 92.00 80 ALA A O 1
ATOM 596 N N . GLY A 1 81 ? 11.931 -10.544 2.544 1.00 94.69 81 GLY A N 1
ATOM 597 C CA . GLY A 1 81 ? 11.742 -10.582 3.994 1.00 94.69 81 GLY A CA 1
ATOM 598 C C . GLY A 1 81 ? 12.035 -9.232 4.648 1.00 94.69 81 GLY A C 1
ATOM 599 O O . GLY A 1 81 ? 11.283 -8.793 5.525 1.00 94.69 81 GLY A O 1
ATOM 600 N N . GLN A 1 82 ? 13.074 -8.542 4.174 1.00 96.00 82 GLN A N 1
ATOM 601 C CA . GLN A 1 82 ? 13.397 -7.184 4.615 1.00 96.00 82 GLN A CA 1
ATOM 602 C C . GLN A 1 82 ? 12.280 -6.197 4.241 1.00 96.00 82 GLN A C 1
ATOM 604 O O . GLN A 1 82 ? 11.748 -5.507 5.110 1.00 96.00 82 GLN A O 1
ATOM 609 N N . ALA A 1 83 ? 11.848 -6.199 2.976 1.00 96.25 83 ALA A N 1
ATOM 610 C CA . ALA A 1 83 ? 10.762 -5.348 2.488 1.00 96.25 83 ALA A CA 1
ATOM 611 C C . ALA A 1 83 ? 9.457 -5.559 3.273 1.00 96.25 83 ALA A C 1
ATOM 613 O O . ALA A 1 83 ? 8.774 -4.591 3.619 1.00 96.25 83 ALA A O 1
ATOM 614 N N . ALA A 1 84 ? 9.129 -6.818 3.589 1.00 96.50 84 ALA A N 1
ATOM 615 C CA . ALA A 1 84 ? 7.958 -7.164 4.388 1.00 96.50 84 ALA A CA 1
ATOM 616 C C . ALA A 1 84 ? 8.031 -6.558 5.791 1.00 96.50 84 ALA A C 1
ATOM 618 O O . ALA A 1 84 ? 7.075 -5.926 6.247 1.00 96.50 84 ALA A O 1
ATOM 619 N N . SER A 1 85 ? 9.159 -6.766 6.470 1.00 97.19 85 SER A N 1
ATOM 620 C CA . SER A 1 85 ? 9.352 -6.346 7.858 1.00 97.19 85 SER A CA 1
ATOM 621 C C . SER A 1 85 ? 9.275 -4.825 7.985 1.00 97.19 85 SER A C 1
ATOM 623 O O . SER A 1 85 ? 8.477 -4.318 8.776 1.00 97.19 85 SER A O 1
ATOM 625 N N . ASP A 1 86 ? 10.001 -4.105 7.127 1.00 96.25 86 ASP A N 1
ATOM 626 C CA . ASP A 1 86 ? 10.036 -2.640 7.131 1.00 96.25 86 ASP A CA 1
ATOM 627 C C . ASP A 1 86 ? 8.670 -2.032 6.812 1.00 96.25 86 ASP A C 1
ATOM 629 O O . ASP A 1 86 ? 8.246 -1.046 7.423 1.00 96.25 86 ASP A O 1
ATOM 633 N N . LEU A 1 87 ? 7.949 -2.614 5.850 1.00 97.06 87 LEU A N 1
ATOM 634 C CA . LEU A 1 87 ? 6.626 -2.126 5.492 1.00 97.06 87 LEU A CA 1
ATOM 635 C C . LEU A 1 87 ? 5.622 -2.349 6.625 1.00 97.06 87 LEU A C 1
ATOM 637 O O . LEU A 1 87 ? 4.865 -1.436 6.955 1.00 97.06 87 LEU A O 1
ATOM 641 N N . LEU A 1 88 ? 5.602 -3.540 7.228 1.00 97.56 88 LEU A N 1
ATOM 642 C CA . LEU A 1 88 ? 4.672 -3.851 8.314 1.00 97.56 88 LEU A CA 1
ATOM 643 C C . LEU A 1 88 ? 4.926 -2.985 9.549 1.00 97.56 88 LEU A C 1
ATOM 645 O O . LEU A 1 88 ? 3.967 -2.569 10.201 1.00 97.56 88 LEU A O 1
ATOM 649 N N . GLU A 1 89 ? 6.186 -2.675 9.855 1.00 96.75 89 GLU A N 1
ATOM 650 C CA . GLU A 1 89 ? 6.529 -1.729 10.915 1.00 96.75 89 GLU A CA 1
ATOM 651 C C . GLU A 1 89 ? 5.929 -0.342 10.635 1.00 96.75 89 GLU A C 1
ATOM 653 O O . GLU A 1 89 ? 5.182 0.189 11.464 1.00 96.75 89 GLU A O 1
ATOM 658 N N . LYS A 1 90 ? 6.152 0.203 9.430 1.00 96.12 90 LYS A N 1
ATOM 659 C CA . LYS A 1 90 ? 5.597 1.502 9.012 1.00 96.12 90 LYS A CA 1
ATOM 660 C C . LYS A 1 90 ? 4.070 1.520 9.052 1.00 96.12 90 LYS A C 1
ATOM 662 O O . LYS A 1 90 ? 3.485 2.491 9.533 1.00 96.12 90 LYS A O 1
ATOM 667 N N . VAL A 1 91 ? 3.415 0.461 8.571 1.00 96.19 91 VAL A N 1
ATOM 668 C CA . VAL A 1 91 ? 1.948 0.330 8.574 1.00 96.19 91 VAL A CA 1
ATOM 669 C C . VAL A 1 91 ? 1.402 0.367 10.003 1.00 96.19 91 VAL A C 1
ATOM 671 O O . VAL A 1 91 ? 0.486 1.140 10.289 1.00 96.19 91 VAL A O 1
ATOM 674 N N . ARG A 1 92 ? 1.981 -0.419 10.920 1.00 95.31 92 ARG A N 1
ATOM 675 C CA . ARG A 1 92 ? 1.555 -0.453 12.329 1.00 95.31 92 ARG A CA 1
ATOM 676 C C . ARG A 1 92 ? 1.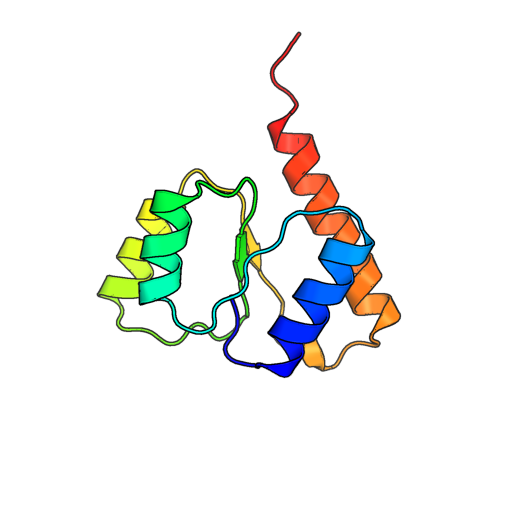752 0.894 13.012 1.00 95.31 92 ARG A C 1
ATOM 678 O O . ARG A 1 92 ? 0.842 1.352 13.697 1.00 95.31 92 ARG A O 1
ATOM 685 N N . ALA A 1 93 ? 2.894 1.545 12.790 1.00 94.19 93 ALA A N 1
ATOM 686 C CA . ALA A 1 93 ? 3.184 2.853 13.370 1.00 94.19 93 ALA A CA 1
ATOM 687 C C . ALA A 1 93 ? 2.125 3.902 12.982 1.00 94.19 93 ALA A C 1
ATOM 689 O O . ALA A 1 93 ? 1.608 4.607 13.850 1.00 94.19 93 ALA A O 1
ATOM 690 N N . HIS A 1 94 ? 1.733 3.955 11.704 1.00 92.75 94 HIS A N 1
ATOM 691 C CA . HIS A 1 94 ? 0.709 4.895 11.239 1.00 92.75 94 HIS A CA 1
ATOM 692 C C . HIS A 1 94 ? -0.675 4.582 11.814 1.00 92.75 94 HIS A C 1
ATOM 694 O O . HIS A 1 94 ? -1.350 5.483 12.310 1.00 92.75 94 HIS A O 1
ATOM 700 N N . LEU A 1 95 ? -1.091 3.314 11.790 1.00 89.81 95 LEU A N 1
ATOM 701 C CA . LEU A 1 95 ? -2.414 2.920 12.282 1.00 89.81 95 LEU A CA 1
ATOM 702 C C . LEU A 1 95 ? -2.549 3.093 13.803 1.00 89.81 95 LEU A C 1
ATOM 704 O O . LEU A 1 95 ? -3.610 3.490 14.276 1.00 89.81 95 LEU A O 1
ATOM 708 N N . HIS A 1 96 ? -1.482 2.864 14.574 1.00 86.50 96 HIS A N 1
ATOM 709 C CA . HIS A 1 96 ? -1.487 3.115 16.018 1.00 86.50 96 HIS A CA 1
ATOM 710 C C . HIS A 1 96 ? -1.525 4.611 16.344 1.00 86.50 96 HIS A C 1
ATOM 712 O O . HIS A 1 96 ? -2.245 5.016 17.255 1.00 86.50 96 HIS A O 1
ATOM 718 N N . SER A 1 97 ? -0.821 5.448 15.574 1.00 77.06 97 SER A N 1
ATOM 719 C CA . SER A 1 97 ? -0.853 6.901 15.769 1.00 77.06 97 SER A CA 1
ATOM 720 C C . SER A 1 97 ? -2.233 7.515 15.501 1.00 77.06 97 SER A C 1
ATOM 722 O O . SER A 1 97 ? -2.517 8.592 16.019 1.00 77.06 97 SER A O 1
ATOM 724 N N . GLN A 1 98 ? -3.100 6.854 14.726 1.00 63.75 98 GLN A N 1
ATOM 725 C CA . GLN A 1 98 ? -4.479 7.300 14.491 1.00 63.75 98 GLN A CA 1
ATOM 726 C C . GLN A 1 98 ? -5.475 6.867 15.580 1.00 63.75 98 GLN A C 1
ATOM 728 O O . GLN A 1 98 ? -6.556 7.442 15.669 1.00 63.75 98 GLN A O 1
ATOM 733 N N . GLY A 1 99 ? -5.126 5.883 16.419 1.00 56.00 99 GLY A N 1
ATOM 734 C CA . GLY A 1 99 ? -5.950 5.430 17.549 1.00 56.00 99 GLY A CA 1
ATOM 735 C C . GLY A 1 99 ? -5.717 6.201 18.855 1.00 56.00 99 GLY A C 1
ATOM 736 O O . GLY A 1 99 ? -6.444 6.005 19.825 1.00 56.00 99 GLY A O 1
ATOM 737 N N . GLY A 1 100 ? -4.711 7.079 18.893 1.00 45.50 100 GLY A N 1
ATOM 738 C CA . GLY A 1 100 ? -4.285 7.829 20.075 1.00 45.50 100 GLY A CA 1
ATOM 739 C C . GLY A 1 100 ? -4.998 9.169 20.271 1.00 45.50 100 GLY A C 1
ATOM 740 O O . GLY A 1 100 ? -4.330 10.186 20.390 1.00 45.50 100 GLY A O 1
ATOM 741 N N . VAL A 1 101 ? -6.333 9.184 20.306 1.00 45.62 101 VAL A N 1
ATOM 742 C CA . VAL A 1 101 ? -7.137 10.268 20.913 1.00 45.62 101 VAL A CA 1
ATOM 743 C C . VAL A 1 101 ? -8.356 9.664 21.613 1.00 45.62 101 VAL A C 1
ATOM 745 O O . VAL A 1 101 ? -9.493 9.788 21.171 1.00 45.62 101 VAL A O 1
ATOM 748 N N . ALA A 1 102 ? -8.101 8.962 22.713 1.00 43.47 102 ALA A N 1
ATOM 749 C CA . ALA A 1 102 ? -9.109 8.644 23.718 1.00 43.47 102 ALA A CA 1
ATOM 750 C C . ALA A 1 102 ? -8.412 8.444 25.068 1.00 43.47 102 ALA A C 1
ATOM 752 O O . ALA A 1 102 ? -8.095 7.321 25.453 1.00 43.47 102 ALA A O 1
ATOM 753 N N . SER A 1 103 ? -8.118 9.547 25.754 1.00 36.91 103 SER A N 1
ATOM 754 C CA . SER A 1 103 ? -7.973 9.654 27.214 1.00 36.91 103 SER A CA 1
ATOM 755 C C . SER A 1 103 ? -8.082 11.123 27.593 1.00 36.91 103 SER A C 1
ATOM 757 O O . SER A 1 103 ? -7.352 11.925 26.969 1.00 36.91 103 SER A O 1
#

Secondary structure (DSSP, 8-state):
--S-HHHHHHHHHHHHHTT------S-HHHHHHHHHHH--S-EEE-S-----HHHHHHHHHHTTTS-EEEPPTTGGGS-HHHHHHHHHHHHHHHHHHHH----

Nearest PDB structures (foldseek):
  3q15-assembly2_D-3  TM=7.469E-01  e=1.242E-02  Bacillus subtilis
  5ed4-assembly2_F  TM=8.083E-01  e=1.932E-02  Mycobacterium tuberculosis
  3eq2-assembly1_B  TM=7.647E-01  e=8.796E-02  Pseudomonas aeruginosa
  4b09-assembly5_J  TM=8.379E-01  e=2.741E-01  Escherichia coli str. K-12 substr. MG1655
  4u1y-assembly1_D  TM=4.449E-01  e=2.500E+00  Rattus norvegicus

Sequence (103 aa):
MDQSADVLAYLRELLRGAGYNVLTNSNLHDSLILSRATRPGLLILGPNLMASPGTQQAFRAACATVPVVELGNEFSTLDAGQAASDLLEKVRAHLHSQGGVAS

Radius of gyration: 13.76 Å; Cα contacts (8 Å, |Δi|>4): 98; chains: 1; bounding box: 31×30×42 Å

Solvent-accessible surface area (backbone atoms only — not comparable to full-atom values): 6218 Å² total; per-residue (Å²): 62,34,72,48,66,64,59,43,51,51,51,48,53,55,40,43,75,72,72,46,91,79,86,76,47,62,48,68,69,60,44,42,54,47,47,70,74,66,61,57,81,60,43,53,36,41,67,70,80,84,67,58,71,67,56,50,52,52,39,50,63,75,40,69,88,39,53,74,46,73,44,58,88,56,53,92,74,46,58,71,68,56,46,49,52,58,49,52,52,55,53,49,54,54,54,52,64,72,66,73,82,82,131